Protein AF-A0A9C8WIH6-F1 (afdb_monomer)

Radi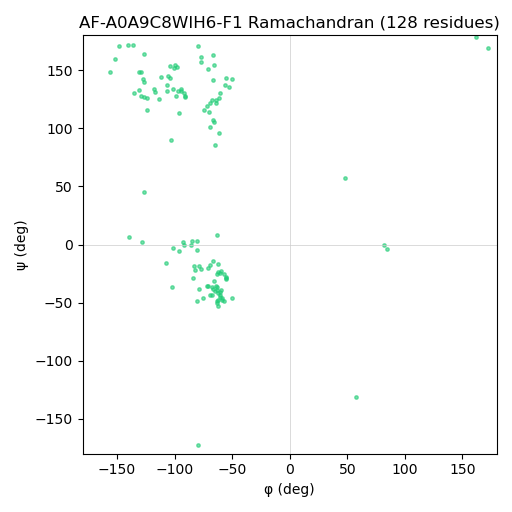us of gyration: 15.8 Å; Cα contacts (8 Å, |Δi|>4): 237; chains: 1; bounding box: 30×29×53 Å

pLDDT: mean 89.84, std 11.92, range [39.72, 98.62]

Solvent-accessible surface area (backbone atoms only — not comparable to full-atom values): 7440 Å² total; per-residue (Å²): 135,84,79,81,74,83,75,73,76,49,76,64,57,51,52,55,48,48,64,56,50,51,56,53,56,52,48,49,69,74,72,54,60,36,82,30,24,30,47,39,30,48,81,100,44,25,60,48,38,42,77,74,38,67,74,28,34,60,36,60,44,14,60,56,52,74,75,42,85,53,73,41,76,41,51,60,69,29,30,32,44,36,35,78,38,84,89,66,68,43,51,69,34,94,90,57,56,86,42,76,43,84,38,94,83,74,49,73,42,42,31,39,61,56,65,73,78,30,31,37,39,39,29,74,85,28,33,44,80,93

Foldseek 3Di:
DDPPPPPDDDPVRVVVVCLLQVQLLVCCVVPDDQQAEDEEEEDPCLQVQVPRVVSHPPSCNNVVQHPDQDWDKDAPPHFKYKYSDPVQAAAEDPQWDWDWDATPSRDIIIMTGDDGRWMWIDYNHYIDTD

Nearest PDB structures (foldseek):
  4i2x-assembly2_F  TM=3.281E-01  e=8.740E+00  Homo sapiens

Structure (mmCIF, N/CA/C/O backbone):
data_AF-A0A9C8WIH6-F1
#
_entry.id   AF-A0A9C8WIH6-F1
#
loop_
_atom_site.group_PDB
_atom_site.id
_atom_site.type_symbol
_atom_site.label_atom_id
_atom_site.label_alt_id
_atom_site.label_comp_id
_atom_site.label_asym_id
_atom_site.label_entity_id
_atom_site.label_seq_id
_atom_site.pdbx_PDB_ins_code
_atom_site.Cartn_x
_atom_site.Cartn_y
_atom_site.Cartn_z
_atom_site.occupancy
_atom_site.B_iso_or_equiv
_atom_site.auth_seq_id
_atom_site.auth_comp_id
_atom_site.auth_asym_id
_atom_site.auth_atom_id
_atom_site.pdbx_PDB_model_num
ATOM 1 N N . MET A 1 1 ? -5.894 19.719 -37.301 1.00 39.72 1 MET A N 1
ATOM 2 C CA . MET A 1 1 ? -6.072 18.312 -36.887 1.00 39.72 1 MET A CA 1
ATOM 3 C C . MET A 1 1 ? -4.718 17.788 -36.442 1.00 39.72 1 MET A C 1
ATOM 5 O O . MET A 1 1 ? -3.895 17.458 -37.287 1.00 39.72 1 MET A O 1
ATOM 9 N N . GLU A 1 2 ? -4.453 17.808 -35.139 1.00 43.53 2 GLU A N 1
ATOM 10 C CA . GLU A 1 2 ? -3.262 17.183 -34.560 1.00 43.53 2 GLU A CA 1
ATOM 11 C C . GLU A 1 2 ? -3.391 15.663 -34.679 1.00 43.53 2 GLU A C 1
ATOM 13 O O . GLU A 1 2 ? -4.362 15.068 -34.212 1.00 43.53 2 GLU A O 1
ATOM 18 N N . ARG A 1 3 ? -2.425 15.028 -35.347 1.00 44.12 3 ARG A N 1
ATOM 19 C CA . ARG A 1 3 ? -2.272 13.573 -35.317 1.00 44.12 3 ARG A CA 1
ATOM 20 C C . ARG A 1 3 ? -1.896 13.191 -33.887 1.00 44.12 3 ARG A C 1
ATOM 22 O O . ARG A 1 3 ? -0.752 13.389 -33.491 1.00 44.12 3 ARG A O 1
ATOM 29 N N . MET A 1 4 ? -2.836 12.620 -33.135 1.00 51.28 4 MET A N 1
ATOM 30 C CA . MET A 1 4 ? -2.505 11.835 -31.947 1.00 51.28 4 MET A CA 1
ATOM 31 C C . MET A 1 4 ? -1.648 10.649 -32.401 1.00 51.28 4 MET A C 1
ATOM 33 O O . MET A 1 4 ? -2.149 9.647 -32.910 1.00 51.28 4 MET A O 1
ATOM 37 N N . LEU A 1 5 ? -0.329 10.802 -32.298 1.00 52.78 5 LEU A N 1
ATOM 38 C CA . LEU A 1 5 ? 0.617 9.708 -32.446 1.00 52.78 5 LEU A CA 1
ATOM 39 C C . LEU A 1 5 ? 0.394 8.762 -31.266 1.00 52.78 5 LEU A C 1
ATOM 41 O O . LEU A 1 5 ? 0.762 9.072 -30.134 1.00 52.78 5 LEU A O 1
ATOM 45 N N . PHE A 1 6 ? -0.212 7.606 -31.531 1.00 57.47 6 PHE A N 1
ATOM 46 C CA . PHE A 1 6 ? -0.168 6.469 -30.620 1.00 57.47 6 PHE A CA 1
ATOM 47 C C . PHE A 1 6 ? 1.287 5.990 -30.542 1.00 57.47 6 PHE A C 1
ATOM 49 O O . PHE A 1 6 ? 1.716 5.122 -31.302 1.00 57.47 6 PHE A O 1
ATOM 56 N N . ASN A 1 7 ? 2.080 6.602 -29.661 1.00 65.62 7 ASN A N 1
ATOM 57 C CA . ASN A 1 7 ? 3.432 6.140 -29.380 1.00 65.62 7 ASN A CA 1
ATOM 58 C C . ASN A 1 7 ? 3.329 4.803 -28.649 1.00 65.62 7 ASN A C 1
ATOM 60 O O . ASN A 1 7 ? 3.054 4.746 -27.452 1.00 65.62 7 ASN A O 1
ATOM 64 N N . THR A 1 8 ? 3.542 3.720 -29.395 1.00 74.94 8 THR A N 1
ATOM 65 C CA . THR A 1 8 ? 3.729 2.396 -28.802 1.00 74.94 8 THR A CA 1
ATOM 66 C C . THR A 1 8 ? 4.971 2.463 -27.910 1.00 74.94 8 THR A C 1
ATOM 68 O O . THR A 1 8 ? 6.023 2.902 -28.390 1.00 74.94 8 THR A O 1
ATOM 71 N N . PRO A 1 9 ? 4.888 2.074 -26.624 1.00 77.88 9 PRO A N 1
ATOM 72 C CA . PRO A 1 9 ? 6.052 2.060 -25.752 1.00 77.88 9 PRO A CA 1
ATOM 73 C C . PRO A 1 9 ? 7.154 1.197 -26.364 1.00 77.88 9 PRO A C 1
ATOM 75 O O . PRO A 1 9 ? 6.895 0.109 -26.879 1.00 77.88 9 PRO A O 1
ATOM 78 N N . SER A 1 10 ? 8.399 1.664 -26.302 1.00 87.88 10 SER A N 1
ATOM 79 C CA . SER A 1 10 ? 9.525 0.834 -26.725 1.00 87.88 10 SER A CA 1
ATOM 80 C C . SER A 1 10 ? 9.677 -0.369 -25.787 1.00 87.88 10 SER A C 1
ATOM 82 O O . SER A 1 10 ? 9.344 -0.293 -24.603 1.00 87.88 10 SER A O 1
ATOM 84 N N . ALA A 1 11 ? 10.262 -1.466 -26.275 1.00 88.81 11 ALA A N 1
ATOM 85 C CA . ALA A 1 11 ? 10.575 -2.626 -25.433 1.00 88.81 11 ALA A CA 1
ATOM 86 C C . ALA A 1 11 ? 11.438 -2.252 -24.208 1.00 88.81 11 ALA A C 1
ATOM 88 O O . ALA A 1 11 ? 11.338 -2.872 -23.153 1.00 88.81 11 ALA A O 1
ATOM 89 N N . ASN A 1 12 ? 12.269 -1.212 -24.325 1.00 90.38 12 ASN A N 1
ATOM 90 C CA . ASN A 1 12 ? 13.038 -0.682 -23.200 1.00 90.38 12 ASN A CA 1
ATOM 91 C C . ASN A 1 12 ? 12.142 -0.000 -22.161 1.00 90.38 12 ASN A C 1
ATOM 93 O O . ASN A 1 12 ? 12.316 -0.257 -20.975 1.00 90.38 12 ASN A O 1
ATOM 97 N N . ALA A 1 13 ? 11.172 0.811 -22.593 1.00 87.12 13 ALA A N 1
ATOM 98 C CA . ALA A 1 13 ? 10.227 1.464 -21.689 1.00 87.12 13 ALA A CA 1
ATOM 99 C C . ALA A 1 13 ? 9.351 0.445 -20.942 1.00 87.12 13 ALA A C 1
ATOM 101 O O . ALA A 1 13 ? 9.123 0.606 -19.746 1.00 87.12 13 ALA A O 1
ATOM 102 N N . ILE A 1 14 ? 8.923 -0.626 -21.622 1.00 87.88 14 ILE A N 1
ATOM 103 C CA . ILE A 1 14 ? 8.169 -1.729 -21.002 1.00 87.88 14 ILE A CA 1
ATOM 104 C C . ILE A 1 14 ? 9.021 -2.410 -19.927 1.00 87.88 14 ILE A C 1
ATOM 106 O O . ILE A 1 14 ? 8.616 -2.463 -18.774 1.00 87.88 14 ILE A O 1
ATOM 110 N N . ARG A 1 15 ? 10.250 -2.831 -20.260 1.00 90.19 15 ARG A N 1
ATOM 111 C CA . ARG A 1 15 ? 11.144 -3.496 -19.294 1.00 90.19 15 ARG A CA 1
ATOM 112 C C 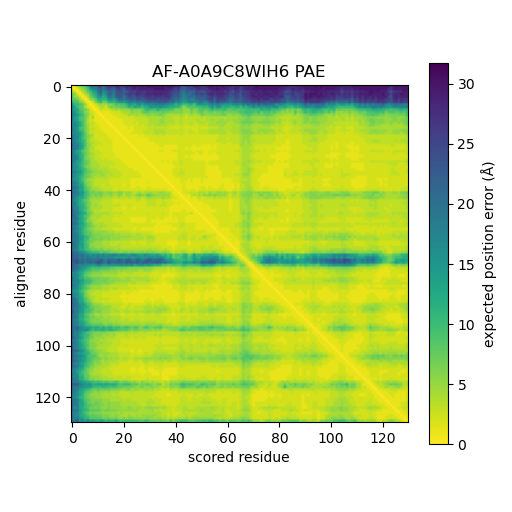. ARG A 1 15 ? 11.478 -2.628 -18.083 1.00 90.19 15 ARG A C 1
ATOM 114 O O . ARG A 1 15 ? 11.556 -3.138 -16.973 1.00 90.19 15 ARG A O 1
ATOM 121 N N . GLN A 1 16 ? 11.681 -1.327 -18.287 1.00 88.69 16 GLN A N 1
ATOM 122 C CA . GLN A 1 16 ? 11.909 -0.386 -17.188 1.00 88.69 16 GLN A CA 1
ATOM 123 C C . GLN A 1 16 ? 10.682 -0.268 -16.281 1.00 88.69 16 GLN A C 1
ATOM 125 O O . GLN A 1 16 ? 10.823 -0.197 -15.063 1.00 88.69 16 GLN A O 1
ATOM 130 N N . TYR A 1 17 ? 9.483 -0.258 -16.864 1.00 91.06 17 TYR A N 1
ATOM 131 C CA . TYR A 1 17 ? 8.244 -0.233 -16.099 1.00 91.06 17 TYR A CA 1
ATOM 132 C C . TYR A 1 17 ? 8.023 -1.537 -15.323 1.00 91.06 17 TYR A C 1
ATOM 134 O O . TYR A 1 17 ? 7.716 -1.483 -14.136 1.00 91.06 17 TYR A O 1
ATOM 142 N N . ASP A 1 18 ? 8.274 -2.693 -15.936 1.00 91.31 18 ASP A N 1
ATOM 143 C CA . ASP A 1 18 ? 8.169 -3.991 -15.262 1.00 91.31 18 ASP A CA 1
ATOM 144 C C . ASP A 1 18 ? 9.160 -4.102 -14.095 1.00 91.31 18 ASP A C 1
ATOM 146 O O . ASP A 1 18 ? 8.789 -4.543 -13.007 1.00 91.31 18 ASP A O 1
ATOM 150 N N . ALA A 1 19 ? 10.397 -3.628 -14.285 1.00 90.94 19 ALA A N 1
ATOM 151 C CA . ALA A 1 19 ? 11.415 -3.575 -13.235 1.00 90.94 19 ALA A CA 1
ATOM 152 C C . ALA A 1 19 ? 11.025 -2.650 -12.069 1.00 90.94 19 ALA A C 1
ATOM 154 O O . ALA A 1 19 ? 11.472 -2.861 -10.947 1.00 90.94 19 ALA A O 1
ATOM 155 N N . TYR A 1 20 ? 10.173 -1.653 -12.316 1.00 91.69 20 TYR A N 1
ATOM 156 C CA . TYR A 1 20 ? 9.599 -0.811 -11.272 1.00 91.69 20 TYR A CA 1
ATOM 157 C C . TYR A 1 20 ? 8.411 -1.502 -10.577 1.00 91.69 20 TYR A C 1
ATOM 159 O O . TYR A 1 20 ? 8.338 -1.550 -9.349 1.00 91.69 20 TYR A O 1
ATOM 167 N N . VAL A 1 21 ? 7.463 -2.052 -11.334 1.00 94.94 21 VAL A N 1
ATOM 168 C CA . VAL A 1 21 ? 6.196 -2.562 -10.788 1.00 94.94 21 VAL A CA 1
ATOM 169 C C . VAL A 1 21 ? 6.361 -3.901 -10.072 1.00 94.94 21 VAL A C 1
ATOM 171 O O . VAL A 1 21 ? 5.837 -4.073 -8.968 1.00 94.94 21 VAL A O 1
ATOM 174 N N . ALA A 1 22 ? 7.074 -4.854 -10.673 1.00 95.00 22 ALA A N 1
ATOM 175 C CA . ALA A 1 22 ? 7.105 -6.227 -10.179 1.00 95.00 22 ALA A CA 1
ATOM 176 C C . ALA A 1 22 ? 7.705 -6.354 -8.763 1.00 95.00 22 ALA A C 1
ATOM 178 O O . ALA A 1 22 ? 7.040 -6.959 -7.915 1.00 95.00 22 ALA A O 1
ATOM 179 N N . PRO A 1 23 ? 8.866 -5.739 -8.439 1.00 95.44 23 PRO A N 1
ATOM 180 C CA . PRO A 1 23 ? 9.437 -5.840 -7.095 1.00 95.44 23 PRO A CA 1
ATOM 181 C C . PRO A 1 23 ? 8.533 -5.229 -6.021 1.00 95.44 23 PRO A C 1
ATOM 183 O O . PRO A 1 23 ? 8.414 -5.781 -4.931 1.00 95.44 23 PRO A O 1
ATOM 186 N N . ARG A 1 24 ? 7.848 -4.121 -6.334 1.00 97.00 24 ARG A N 1
ATOM 187 C CA . ARG A 1 24 ? 6.908 -3.460 -5.413 1.00 97.00 24 ARG A CA 1
ATOM 188 C C . ARG A 1 24 ? 5.730 -4.365 -5.087 1.00 97.00 24 ARG A C 1
ATOM 190 O O . ARG A 1 24 ? 5.438 -4.584 -3.917 1.00 97.00 24 ARG A O 1
ATOM 197 N N . LEU A 1 25 ? 5.086 -4.932 -6.108 1.00 97.19 25 LEU A N 1
ATOM 198 C CA . LEU A 1 25 ? 3.969 -5.859 -5.912 1.00 97.19 25 LEU A CA 1
ATOM 199 C C . LEU A 1 25 ? 4.386 -7.101 -5.119 1.00 97.19 25 LEU A C 1
ATOM 201 O O . LEU A 1 25 ? 3.634 -7.567 -4.266 1.00 97.19 25 LEU A O 1
ATOM 205 N N . GLU A 1 26 ? 5.566 -7.654 -5.401 1.00 96.62 26 GLU A N 1
ATOM 206 C CA . GLU A 1 26 ? 6.082 -8.822 -4.688 1.00 96.62 26 GLU A CA 1
ATOM 207 C C . GLU A 1 26 ? 6.314 -8.522 -3.206 1.00 96.62 26 GLU A C 1
ATOM 209 O O . GLU A 1 26 ? 5.850 -9.269 -2.345 1.00 96.62 26 GLU A O 1
ATOM 214 N N . VAL A 1 27 ? 6.988 -7.412 -2.913 1.00 97.81 27 VAL A N 1
ATOM 215 C CA . VAL A 1 27 ? 7.249 -6.964 -1.546 1.00 97.81 27 VAL A CA 1
ATOM 216 C C . VAL A 1 27 ? 5.946 -6.708 -0.795 1.00 97.81 27 VAL A C 1
ATOM 218 O O . VAL A 1 27 ? 5.786 -7.201 0.319 1.00 97.81 27 VAL A O 1
ATOM 221 N N . ILE A 1 28 ? 4.978 -6.025 -1.417 1.00 98.12 28 ILE A N 1
ATOM 222 C CA . ILE A 1 28 ? 3.689 -5.742 -0.779 1.00 98.12 28 ILE A CA 1
ATOM 223 C C . ILE A 1 28 ? 2.999 -7.037 -0.338 1.00 98.12 28 ILE A C 1
ATOM 225 O O . ILE A 1 28 ? 2.597 -7.166 0.816 1.00 98.12 28 ILE A O 1
ATOM 229 N N . ARG A 1 29 ? 2.918 -8.026 -1.237 1.00 97.94 29 ARG A N 1
ATOM 230 C CA . ARG A 1 29 ? 2.271 -9.318 -0.957 1.00 97.94 29 ARG A CA 1
ATOM 231 C C . ARG A 1 29 ? 2.988 -10.142 0.110 1.00 97.94 29 ARG A C 1
ATOM 233 O O . ARG A 1 29 ? 2.344 -10.943 0.776 1.00 97.94 29 ARG A O 1
ATOM 240 N N . LYS A 1 30 ? 4.312 -10.016 0.219 1.00 97.75 30 LYS A N 1
ATOM 241 C CA . LYS A 1 30 ? 5.121 -10.801 1.163 1.00 97.75 30 LYS A CA 1
ATOM 242 C C . LYS A 1 30 ? 5.161 -10.201 2.564 1.00 97.75 30 LYS A C 1
ATOM 244 O O . LYS A 1 30 ? 5.365 -10.947 3.516 1.00 97.75 30 LYS A O 1
ATOM 249 N N . THR A 1 31 ? 5.033 -8.883 2.679 1.00 98.25 31 THR A N 1
ATOM 250 C CA . THR A 1 31 ? 5.295 -8.171 3.934 1.00 98.25 31 THR A CA 1
ATOM 251 C C . THR A 1 31 ? 4.028 -7.783 4.684 1.00 98.25 31 THR A C 1
ATOM 253 O O . THR A 1 31 ? 4.031 -7.830 5.910 1.00 98.25 31 THR A O 1
ATOM 256 N N . PHE A 1 32 ? 2.962 -7.403 3.981 1.00 98.31 32 PHE A N 1
ATOM 257 C CA . PHE A 1 32 ? 1.778 -6.827 4.615 1.00 98.31 32 PHE A CA 1
ATOM 258 C C . PHE A 1 32 ? 0.619 -7.818 4.690 1.00 98.31 32 PHE A C 1
ATOM 260 O O . PHE A 1 32 ? 0.386 -8.583 3.754 1.00 98.31 32 PHE A O 1
ATOM 267 N N . ASP A 1 33 ? -0.132 -7.765 5.793 1.00 98.00 33 ASP A N 1
ATOM 268 C CA . ASP A 1 33 ? -1.362 -8.538 5.950 1.00 98.00 33 ASP A CA 1
ATOM 269 C C . ASP A 1 33 ? -2.484 -7.908 5.101 1.00 98.00 33 ASP A C 1
ATOM 271 O O . ASP A 1 33 ? -2.898 -6.771 5.370 1.00 98.00 33 ASP A O 1
ATOM 275 N N . PRO A 1 34 ? -3.006 -8.616 4.083 1.00 98.12 34 PRO A N 1
ATOM 276 C CA . PRO A 1 34 ? -4.066 -8.092 3.232 1.00 98.12 34 PRO A CA 1
ATOM 277 C C . PRO A 1 34 ? -5.367 -7.789 3.993 1.00 98.12 34 PRO A C 1
ATOM 279 O O . PRO A 1 34 ? -6.139 -6.943 3.549 1.00 98.12 34 PRO A O 1
ATOM 282 N N . ALA A 1 35 ? -5.622 -8.422 5.145 1.00 97.75 35 ALA A N 1
ATOM 283 C CA . ALA A 1 35 ? -6.843 -8.199 5.920 1.00 97.75 35 ALA A CA 1
ATOM 284 C C . ALA A 1 35 ? -6.884 -6.825 6.611 1.00 97.75 35 ALA A C 1
ATOM 286 O O . ALA A 1 35 ? -7.961 -6.345 6.964 1.00 97.75 35 ALA A O 1
ATOM 287 N N . THR A 1 36 ? -5.728 -6.188 6.798 1.00 98.25 36 THR A N 1
ATOM 288 C CA . THR A 1 36 ? -5.584 -4.960 7.596 1.00 98.25 36 THR A CA 1
ATOM 289 C C . THR A 1 36 ? -4.856 -3.838 6.860 1.00 98.25 36 THR A C 1
ATOM 291 O O . THR A 1 36 ? -4.666 -2.752 7.416 1.00 98.25 36 THR A O 1
ATOM 294 N N . THR A 1 37 ? -4.485 -4.078 5.602 1.00 98.62 37 THR A N 1
ATOM 295 C CA . THR A 1 37 ? -3.681 -3.159 4.799 1.00 98.62 37 THR A CA 1
ATOM 296 C C . THR A 1 37 ? -4.450 -2.672 3.582 1.00 98.62 37 THR A C 1
ATOM 298 O O . THR A 1 37 ? -4.981 -3.478 2.819 1.00 98.62 37 THR A O 1
ATOM 301 N N . ALA A 1 38 ? -4.441 -1.358 3.369 1.00 97.94 38 ALA A N 1
ATOM 302 C CA . ALA A 1 38 ? -4.852 -0.731 2.119 1.00 97.94 38 ALA A CA 1
ATOM 303 C C . ALA A 1 38 ? -3.630 -0.265 1.317 1.00 97.94 38 ALA A C 1
ATOM 305 O O . ALA A 1 38 ? -2.570 0.022 1.882 1.00 97.94 38 ALA A O 1
ATOM 306 N N . VAL A 1 39 ? -3.775 -0.176 -0.006 1.00 97.69 39 VAL A N 1
ATOM 307 C CA . VAL A 1 39 ? -2.693 0.240 -0.910 1.00 97.69 39 VAL A CA 1
ATOM 308 C C . VAL A 1 39 ? -3.158 1.396 -1.783 1.00 97.69 39 VAL A C 1
ATOM 310 O O . VAL A 1 39 ? -4.181 1.308 -2.462 1.00 97.69 39 VAL A O 1
ATOM 313 N N . LEU A 1 40 ? -2.382 2.476 -1.777 1.00 96.06 40 LEU A N 1
ATOM 314 C CA . LEU A 1 40 ? -2.649 3.688 -2.535 1.00 96.06 40 LEU A CA 1
ATOM 315 C C . LEU A 1 40 ? -1.592 3.884 -3.626 1.00 96.06 40 LEU A C 1
ATOM 317 O O . LEU A 1 40 ? -0.392 3.919 -3.355 1.00 96.06 40 LEU A O 1
ATOM 321 N N . ALA A 1 41 ? -2.056 4.031 -4.859 1.00 94.56 41 ALA A N 1
ATOM 322 C CA . ALA A 1 41 ? -1.272 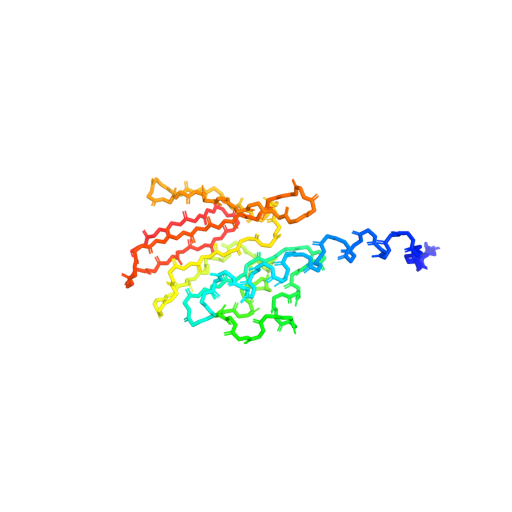4.344 -6.046 1.00 94.56 41 ALA A CA 1
ATOM 323 C C . ALA A 1 41 ? -1.878 5.565 -6.753 1.00 94.56 41 ALA A C 1
ATOM 325 O O . ALA A 1 41 ? -3.030 5.921 -6.501 1.00 94.56 41 ALA A O 1
ATOM 326 N N . ASN A 1 42 ? -1.130 6.196 -7.659 1.00 88.88 42 ASN A N 1
ATOM 327 C CA . ASN A 1 42 ? -1.631 7.347 -8.419 1.00 88.88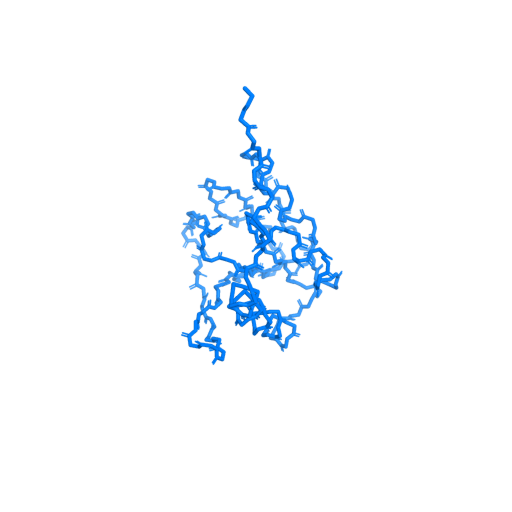 42 ASN A CA 1
ATOM 328 C C . ASN A 1 42 ? -1.176 7.335 -9.890 1.00 88.88 42 ASN A C 1
ATOM 330 O O . ASN A 1 42 ? -0.350 6.522 -10.318 1.00 88.88 42 ASN A O 1
ATOM 334 N N . GLY A 1 43 ? -1.718 8.252 -10.694 1.00 86.06 43 GLY A N 1
ATOM 335 C CA . GLY A 1 43 ? -1.334 8.490 -12.077 1.00 86.06 43 GLY A CA 1
ATOM 336 C C . GLY A 1 43 ? -1.487 7.225 -12.908 1.00 86.06 43 GLY A C 1
ATOM 337 O O . GLY A 1 43 ? -2.487 6.531 -12.822 1.00 86.06 43 GLY A O 1
ATOM 338 N N . ARG A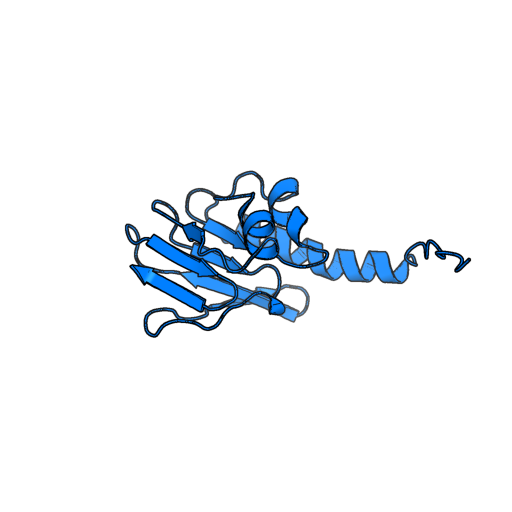 1 44 ? -0.466 6.849 -13.683 1.00 88.50 44 ARG A N 1
ATOM 339 C CA . ARG A 1 44 ? -0.514 5.628 -14.513 1.00 88.50 44 ARG A CA 1
ATOM 340 C C . ARG A 1 44 ? -0.673 4.318 -13.721 1.00 88.50 44 ARG A C 1
ATOM 342 O O . ARG A 1 44 ? -1.004 3.301 -14.323 1.00 88.50 44 ARG A O 1
ATOM 349 N N . ASN A 1 45 ? -0.422 4.333 -12.410 1.00 93.06 45 ASN A N 1
ATOM 350 C CA . ASN A 1 45 ? -0.418 3.150 -11.551 1.00 93.06 45 ASN A CA 1
ATOM 351 C C . ASN A 1 45 ? -1.703 2.993 -10.725 1.00 93.06 45 ASN A C 1
ATOM 353 O O . ASN A 1 45 ? -1.847 1.977 -10.052 1.00 93.06 45 ASN A O 1
ATOM 357 N N . PHE A 1 46 ? -2.653 3.936 -10.798 1.00 91.69 46 PHE A N 1
ATOM 358 C CA . PHE A 1 46 ? -3.845 3.957 -9.933 1.00 91.69 46 PHE A CA 1
ATOM 359 C C . PHE A 1 46 ? -4.679 2.666 -9.983 1.00 91.69 46 PHE A C 1
ATOM 361 O O . PHE A 1 46 ? -5.338 2.303 -9.018 1.00 91.69 46 PHE A O 1
ATOM 368 N N . ARG A 1 47 ? -4.642 1.952 -11.113 1.00 92.69 47 ARG A N 1
ATOM 369 C CA . ARG A 1 47 ? -5.365 0.688 -11.305 1.00 92.69 47 ARG A CA 1
ATOM 370 C C . ARG A 1 47 ? -4.624 -0.529 -10.758 1.00 92.69 47 ARG A C 1
ATOM 372 O O . ARG A 1 47 ? -5.229 -1.582 -10.606 1.00 92.69 47 ARG A O 1
ATOM 379 N N . LEU A 1 48 ? -3.316 -0.435 -10.517 1.00 94.19 48 LEU A N 1
ATOM 380 C CA . LEU A 1 48 ? -2.514 -1.604 -10.158 1.00 94.19 48 LEU A CA 1
ATOM 381 C C . LEU A 1 48 ? -2.990 -2.281 -8.866 1.00 94.19 48 LEU A C 1
ATOM 383 O O . LEU A 1 48 ? -3.065 -3.510 -8.886 1.00 94.19 48 LEU A O 1
ATOM 387 N N . PRO A 1 49 ? -3.335 -1.557 -7.779 1.00 95.00 49 PRO A N 1
ATOM 388 C CA . PRO A 1 49 ? -3.834 -2.203 -6.569 1.00 95.00 49 PRO A CA 1
ATOM 389 C C . PRO A 1 49 ? -5.100 -3.028 -6.819 1.00 95.00 49 PRO A C 1
ATOM 391 O O . PRO A 1 49 ? -5.139 -4.193 -6.440 1.00 95.00 49 PRO A O 1
ATOM 394 N N . ASP A 1 50 ? -6.068 -2.472 -7.546 1.00 92.69 50 ASP A N 1
ATOM 395 C CA . ASP A 1 50 ? -7.325 -3.147 -7.888 1.00 92.69 50 ASP A CA 1
ATOM 396 C C . ASP A 1 50 ? -7.086 -4.460 -8.666 1.00 92.69 50 ASP A C 1
ATOM 398 O O . ASP A 1 50 ? -7.572 -5.525 -8.289 1.00 92.69 50 ASP A O 1
ATOM 402 N N . TYR A 1 51 ? -6.236 -4.433 -9.702 1.00 94.12 51 TYR A N 1
ATOM 403 C CA . TYR A 1 51 ? -5.981 -5.624 -10.530 1.00 94.12 51 TYR A CA 1
ATOM 404 C C . TYR A 1 51 ? -5.026 -6.646 -9.905 1.00 94.12 51 TYR A C 1
ATOM 406 O O . TYR A 1 51 ? -5.189 -7.850 -10.107 1.00 94.12 51 TYR A O 1
ATOM 414 N N . TYR A 1 52 ? -3.982 -6.195 -9.211 1.00 96.56 52 TYR A N 1
ATOM 415 C CA . TYR A 1 52 ? -2.877 -7.061 -8.788 1.00 96.56 52 TYR A CA 1
ATOM 416 C C . TYR A 1 52 ? -2.873 -7.361 -7.291 1.00 96.56 52 TYR A C 1
ATOM 418 O O . TYR A 1 52 ? -2.191 -8.301 -6.869 1.00 96.56 52 TYR A O 1
ATOM 426 N N . LEU A 1 53 ? -3.611 -6.604 -6.484 1.00 97.06 53 LEU A N 1
ATOM 427 C CA . LEU A 1 53 ? -3.690 -6.763 -5.035 1.00 97.06 53 LEU A CA 1
ATOM 428 C C . LEU A 1 53 ? -5.150 -6.904 -4.549 1.00 97.06 53 LEU A C 1
ATOM 430 O O . LEU A 1 53 ? -5.493 -6.325 -3.523 1.00 97.06 53 LEU A O 1
ATOM 434 N N . PRO A 1 54 ? -6.007 -7.720 -5.198 1.00 95.62 54 PRO A N 1
ATOM 435 C CA . PRO A 1 54 ? -7.446 -7.762 -4.901 1.00 95.62 54 PRO A CA 1
ATOM 436 C C . PRO A 1 54 ? -7.789 -8.308 -3.506 1.00 95.62 54 PRO A C 1
ATOM 438 O O . PRO A 1 54 ? -8.921 -8.181 -3.056 1.00 95.62 54 PRO A O 1
ATOM 441 N N . ALA A 1 55 ? -6.835 -8.954 -2.828 1.00 96.94 55 ALA A N 1
ATOM 442 C CA . ALA A 1 55 ? -7.015 -9.441 -1.462 1.00 96.94 55 ALA A CA 1
ATOM 443 C C . ALA A 1 55 ? -6.873 -8.332 -0.403 1.00 96.94 55 ALA A C 1
ATOM 445 O O . ALA A 1 55 ? -7.301 -8.531 0.730 1.00 96.94 55 ALA A O 1
ATOM 446 N N . PHE A 1 56 ? -6.250 -7.202 -0.754 1.00 98.12 56 PHE A N 1
ATOM 447 C CA . PHE A 1 56 ? -6.010 -6.085 0.158 1.00 98.12 56 PHE A CA 1
ATOM 448 C C . PHE A 1 56 ? -7.280 -5.257 0.374 1.00 98.12 56 PHE A C 1
ATOM 450 O O . PHE A 1 56 ? -8.194 -5.251 -0.451 1.00 98.12 56 PHE A O 1
ATOM 457 N N . GLN A 1 57 ? -7.329 -4.534 1.491 1.00 97.50 57 GLN A N 1
ATOM 458 C CA . GLN A 1 57 ? -8.460 -3.678 1.825 1.00 97.50 57 GLN A CA 1
ATOM 459 C C . GLN A 1 57 ? -8.528 -2.442 0.923 1.00 97.50 57 GLN A C 1
ATOM 461 O O . GLN A 1 57 ? -7.508 -1.917 0.475 1.00 97.50 57 GLN A O 1
ATOM 466 N N . ALA A 1 58 ? -9.753 -1.954 0.712 1.00 91.69 58 ALA A N 1
ATOM 467 C CA . ALA A 1 58 ? -10.052 -0.778 -0.106 1.00 91.69 58 ALA A CA 1
ATOM 468 C C . ALA A 1 58 ? -9.345 -0.792 -1.486 1.00 91.69 58 ALA A C 1
ATOM 470 O O . ALA A 1 58 ? -8.595 0.135 -1.797 1.00 91.69 58 ALA A O 1
ATOM 471 N N . PRO A 1 59 ? -9.558 -1.825 -2.327 1.00 88.94 59 PRO A N 1
ATOM 472 C CA . PRO A 1 59 ? -8.882 -1.950 -3.626 1.00 88.94 59 PRO A CA 1
ATOM 473 C C . PRO A 1 59 ? -9.179 -0.778 -4.582 1.00 88.94 59 PRO A C 1
ATOM 475 O O . PRO A 1 59 ? -8.357 -0.441 -5.433 1.00 88.94 59 PRO A O 1
ATOM 478 N N . ASP A 1 60 ? -10.313 -0.101 -4.394 1.00 88.56 60 ASP A N 1
ATOM 479 C CA . ASP A 1 60 ? -10.746 1.088 -5.132 1.00 88.56 60 ASP A CA 1
ATOM 480 C C . ASP A 1 60 ? -10.199 2.412 -4.559 1.00 88.56 60 ASP A C 1
ATOM 482 O O . ASP A 1 60 ? -10.466 3.482 -5.112 1.00 88.56 60 ASP A O 1
ATOM 486 N N . LEU A 1 61 ? -9.417 2.378 -3.469 1.00 92.12 61 LEU A N 1
ATOM 487 C CA . LEU A 1 61 ? -8.868 3.563 -2.797 1.00 92.12 61 LEU A CA 1
ATOM 488 C C . LEU A 1 61 ? -8.169 4.510 -3.772 1.00 92.12 61 LEU A C 1
ATOM 490 O O . LEU A 1 61 ? -8.421 5.711 -3.750 1.00 92.12 61 LEU A O 1
ATOM 494 N N . SER A 1 62 ? -7.343 3.961 -4.656 1.00 92.31 62 SER A N 1
ATOM 495 C CA . SER A 1 62 ? -6.579 4.744 -5.631 1.00 92.31 62 SER A CA 1
ATOM 496 C C . SER A 1 62 ? -7.477 5.477 -6.630 1.00 92.31 62 SER A C 1
ATOM 498 O O . SER A 1 62 ? -7.193 6.614 -6.992 1.00 92.31 62 SER A O 1
ATOM 500 N N . ALA A 1 63 ? -8.599 4.870 -7.030 1.00 87.75 63 ALA A N 1
ATOM 501 C CA . ALA A 1 63 ? -9.571 5.517 -7.907 1.00 87.75 63 ALA A CA 1
ATOM 502 C C . ALA A 1 63 ? -10.339 6.636 -7.187 1.00 87.75 63 ALA A C 1
ATOM 504 O O . ALA A 1 63 ? -10.640 7.654 -7.795 1.00 87.75 63 ALA A O 1
ATOM 505 N N . ARG A 1 64 ? -10.636 6.479 -5.892 1.00 85.69 64 ARG A N 1
ATOM 506 C CA . ARG A 1 64 ? -11.310 7.521 -5.096 1.00 85.69 64 ARG A CA 1
ATOM 507 C C . ARG A 1 64 ? -10.388 8.704 -4.797 1.00 85.69 64 ARG A C 1
ATOM 509 O O . ARG A 1 64 ? -10.849 9.839 -4.804 1.00 85.69 64 ARG A O 1
ATOM 516 N N . PHE A 1 65 ? -9.100 8.434 -4.587 1.00 83.69 65 PHE A N 1
ATOM 517 C CA . PHE A 1 65 ? -8.083 9.445 -4.291 1.00 83.69 65 PHE A CA 1
ATOM 518 C C . PHE A 1 65 ? -7.796 10.379 -5.481 1.00 83.69 65 PHE A C 1
ATOM 520 O O . PHE A 1 65 ? -7.583 11.571 -5.283 1.00 83.69 65 PHE A O 1
ATOM 527 N N . ASP A 1 66 ? -7.817 9.858 -6.714 1.00 69.12 66 ASP A N 1
ATOM 528 C CA . ASP A 1 66 ? -7.535 10.625 -7.945 1.00 69.12 66 ASP A CA 1
ATOM 529 C C . ASP A 1 66 ? -8.716 11.522 -8.387 1.00 69.12 66 ASP A C 1
ATOM 531 O O . ASP A 1 66 ? -8.537 12.501 -9.108 1.00 69.12 66 ASP A O 1
ATOM 535 N N . VAL A 1 67 ? -9.946 11.229 -7.940 1.00 60.44 67 VAL A N 1
ATOM 536 C CA . VAL A 1 67 ? -11.175 11.884 -8.441 1.00 60.44 67 VAL A CA 1
ATOM 537 C C . VAL A 1 67 ? -11.584 13.133 -7.628 1.00 60.44 67 VAL A C 1
ATOM 539 O O . VAL A 1 67 ? -12.539 13.816 -7.998 1.00 60.44 67 VAL A O 1
ATOM 542 N N . GLY A 1 68 ? -10.851 13.526 -6.577 1.00 59.06 68 GLY A N 1
ATOM 543 C CA . GLY A 1 68 ? -11.045 14.839 -5.943 1.00 59.06 68 GLY A CA 1
ATOM 544 C C . GLY A 1 68 ? -10.475 14.995 -4.532 1.00 59.06 68 GLY A C 1
ATOM 545 O O . GLY A 1 68 ? -9.969 14.056 -3.934 1.00 59.06 68 GLY A O 1
ATOM 546 N N . GLU A 1 69 ? -10.625 16.201 -3.970 1.00 58.00 69 GLU A N 1
ATOM 547 C CA . GLU A 1 69 ? -10.250 16.596 -2.593 1.00 58.00 69 GLU A CA 1
ATOM 548 C C . GLU A 1 69 ? -11.014 15.848 -1.481 1.00 58.00 69 GLU A C 1
ATOM 550 O O . GLU A 1 69 ? -10.954 16.220 -0.309 1.00 58.00 69 GLU A O 1
ATOM 555 N N . ALA A 1 70 ? -11.787 14.823 -1.841 1.00 72.25 70 ALA A N 1
ATOM 556 C CA . ALA A 1 70 ? -12.626 14.096 -0.914 1.00 72.25 70 ALA A CA 1
ATOM 557 C C . ALA A 1 70 ? -11.758 13.314 0.076 1.00 72.25 70 ALA A C 1
ATOM 559 O O . ALA A 1 70 ? -10.918 12.491 -0.295 1.00 72.25 70 ALA A O 1
ATOM 560 N N . VAL A 1 71 ? -12.003 13.565 1.358 1.00 87.62 71 VAL A N 1
ATOM 561 C CA . VAL A 1 71 ? -11.425 12.781 2.442 1.00 87.62 71 VAL A CA 1
ATOM 562 C C . VAL A 1 71 ? -11.958 11.359 2.343 1.00 87.62 71 VAL A C 1
ATOM 564 O O . VAL A 1 71 ? -13.167 11.131 2.365 1.00 87.62 71 VAL A O 1
ATOM 567 N N . THR A 1 72 ? -11.046 10.402 2.215 1.00 91.12 72 THR A N 1
ATOM 568 C CA . THR A 1 72 ? -11.364 8.980 2.259 1.00 91.12 72 THR A CA 1
ATOM 569 C C . THR A 1 72 ? -11.062 8.444 3.647 1.00 91.12 72 THR A C 1
ATOM 571 O O . THR A 1 72 ? -9.958 8.614 4.160 1.00 91.12 72 THR A O 1
ATOM 574 N N . GLU A 1 73 ? -12.036 7.772 4.247 1.00 93.56 73 GLU A N 1
ATOM 575 C CA . GLU A 1 73 ? -11.871 7.108 5.536 1.00 93.56 73 GLU A CA 1
ATOM 576 C C . GLU A 1 73 ? -11.423 5.653 5.338 1.00 93.56 73 GLU A C 1
ATOM 578 O O . GLU A 1 73 ? -12.050 4.877 4.611 1.00 93.56 73 GLU A O 1
ATOM 583 N N . LEU A 1 74 ? -10.337 5.273 6.007 1.00 95.25 74 LEU A N 1
ATOM 584 C CA . LEU A 1 74 ? -9.896 3.894 6.185 1.00 95.25 74 LEU A CA 1
ATOM 585 C C . LEU A 1 74 ? -10.253 3.470 7.607 1.00 95.25 74 LEU A C 1
ATOM 587 O O . LEU A 1 74 ? -9.496 3.685 8.557 1.00 95.25 74 LEU A O 1
ATOM 591 N N . SER A 1 75 ? -11.457 2.928 7.749 1.00 94.75 75 SER A N 1
ATOM 592 C CA . SER A 1 75 ? -11.980 2.452 9.026 1.00 94.75 75 SER A CA 1
ATOM 593 C C . SER A 1 75 ? -11.369 1.097 9.422 1.00 94.75 75 SER A C 1
ATOM 595 O O . SER A 1 75 ? -10.875 0.358 8.562 1.00 94.75 75 SER A O 1
ATOM 597 N N . PRO A 1 76 ? -11.447 0.713 10.709 1.00 95.00 76 PRO A N 1
ATOM 598 C CA . PRO A 1 76 ? -11.075 -0.625 11.155 1.00 95.00 76 PRO A CA 1
ATOM 599 C C . PRO A 1 76 ? -11.746 -1.731 10.312 1.00 95.00 76 PRO A C 1
ATOM 601 O O . PRO A 1 76 ? -12.909 -1.583 9.932 1.00 95.00 76 PRO A O 1
ATOM 604 N N . PRO A 1 77 ? -11.044 -2.844 10.027 1.00 96.00 77 PRO A N 1
ATOM 605 C CA . PRO A 1 77 ? -9.794 -3.280 10.660 1.00 96.00 77 PRO A CA 1
ATOM 606 C C . PRO A 1 77 ? -8.511 -2.676 10.060 1.00 96.00 77 PRO A C 1
ATOM 608 O O . PRO A 1 77 ? -7.417 -3.036 10.505 1.00 96.00 77 PRO A O 1
ATOM 611 N N . ILE A 1 78 ? -8.624 -1.775 9.076 1.00 97.69 78 ILE A N 1
ATOM 612 C CA . ILE A 1 78 ? -7.473 -1.188 8.385 1.00 97.69 78 ILE A CA 1
ATOM 613 C C . ILE A 1 78 ? -6.641 -0.366 9.370 1.00 97.69 78 ILE A C 1
ATOM 615 O O . ILE A 1 78 ? -7.156 0.536 10.029 1.00 97.69 78 ILE A O 1
ATOM 619 N N . HIS A 1 79 ? -5.354 -0.686 9.464 1.00 97.25 79 HIS A N 1
ATOM 620 C CA . HIS A 1 79 ? -4.397 0.066 10.280 1.00 97.25 79 HIS A CA 1
ATOM 621 C C . HIS A 1 79 ? -3.026 0.249 9.620 1.00 97.25 79 HIS A C 1
ATOM 623 O O . HIS A 1 79 ? -2.108 0.794 10.236 1.00 97.25 79 HIS A O 1
ATOM 629 N N . THR A 1 80 ? -2.914 -0.168 8.356 1.00 98.44 80 THR A N 1
ATOM 630 C CA . THR A 1 80 ? -1.727 0.014 7.525 1.00 98.44 80 THR A CA 1
ATOM 631 C C . THR A 1 80 ? -2.133 0.590 6.171 1.00 98.44 80 THR A C 1
ATOM 633 O O . THR A 1 80 ? -3.068 0.107 5.527 1.00 98.44 80 THR A O 1
ATOM 636 N N . LEU A 1 81 ? -1.421 1.623 5.721 1.00 98.19 81 LEU A N 1
ATOM 637 C CA . LEU A 1 81 ? -1.576 2.222 4.395 1.00 98.19 81 LEU A CA 1
ATOM 638 C C . LEU A 1 81 ? -0.230 2.199 3.687 1.00 98.19 81 LEU A C 1
ATOM 640 O O . LEU A 1 81 ? 0.710 2.869 4.109 1.00 98.19 81 LEU A O 1
ATOM 644 N N . VAL A 1 82 ? -0.147 1.451 2.594 1.00 98.31 82 VAL A N 1
ATOM 645 C CA . VAL A 1 82 ? 1.056 1.362 1.768 1.00 98.31 82 VAL A CA 1
ATOM 646 C C . VAL A 1 82 ? 0.939 2.307 0.580 1.00 98.31 82 VAL A C 1
ATOM 648 O O . VAL A 1 82 ? -0.062 2.292 -0.135 1.00 98.31 82 VAL A O 1
ATOM 651 N N . PHE A 1 83 ? 1.985 3.087 0.326 1.00 97.31 83 PHE A N 1
ATOM 652 C CA . PHE A 1 83 ? 2.090 3.938 -0.853 1.00 97.31 83 PHE A CA 1
ATOM 653 C C . PHE A 1 83 ? 2.883 3.218 -1.937 1.00 97.31 83 PHE A C 1
ATOM 655 O O . PHE A 1 83 ? 4.082 2.975 -1.794 1.00 97.31 83 PHE A O 1
ATOM 662 N N . PHE A 1 84 ? 2.214 2.886 -3.038 1.00 96.06 84 PHE A N 1
ATOM 663 C CA . PHE A 1 84 ? 2.852 2.267 -4.197 1.00 96.06 84 PHE A CA 1
ATOM 664 C C . PHE A 1 84 ? 3.827 3.235 -4.883 1.00 96.06 84 PHE A C 1
ATOM 666 O O . PHE A 1 84 ? 4.915 2.840 -5.310 1.00 96.06 84 PHE A O 1
ATOM 673 N N . ASP A 1 85 ? 3.448 4.515 -4.938 1.00 92.06 85 ASP A N 1
ATOM 674 C CA . ASP A 1 85 ? 4.224 5.597 -5.532 1.00 92.06 85 ASP A CA 1
ATOM 675 C C . ASP A 1 85 ? 4.586 6.653 -4.473 1.00 92.06 85 ASP A C 1
ATOM 677 O O . ASP A 1 85 ? 3.732 7.130 -3.733 1.00 92.06 85 ASP A O 1
ATOM 681 N N . ASN A 1 86 ? 5.842 7.108 -4.426 1.00 89.31 86 ASN A N 1
ATOM 682 C CA . ASN A 1 86 ? 6.249 8.124 -3.440 1.00 89.31 86 ASN A CA 1
ATOM 683 C C . ASN A 1 86 ? 5.633 9.513 -3.696 1.00 89.31 86 ASN A C 1
ATOM 685 O O . ASN A 1 86 ? 5.618 10.351 -2.802 1.00 89.31 86 ASN A O 1
ATOM 689 N N . ASN A 1 87 ? 5.128 9.775 -4.904 1.00 88.69 87 ASN A N 1
ATOM 690 C CA . ASN A 1 87 ? 4.490 11.047 -5.252 1.00 88.69 87 ASN A CA 1
ATOM 691 C C . ASN A 1 87 ? 3.027 11.147 -4.782 1.00 88.69 87 ASN A C 1
ATOM 693 O O .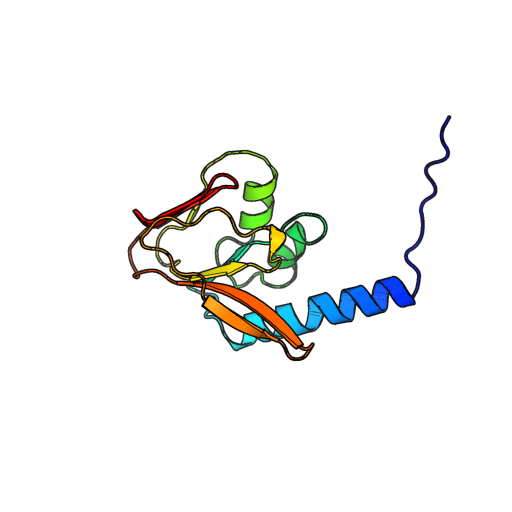 ASN A 1 87 ? 2.421 12.198 -4.967 1.00 88.69 87 ASN A O 1
ATOM 697 N N . VAL A 1 88 ? 2.461 10.078 -4.207 1.00 90.25 88 VAL A N 1
ATOM 698 C CA . VAL A 1 88 ? 1.092 10.067 -3.666 1.00 90.25 88 VAL A CA 1
ATOM 699 C C . VAL A 1 88 ? 1.046 10.328 -2.158 1.00 90.25 88 VAL A C 1
ATOM 701 O O . VAL A 1 88 ? -0.032 10.441 -1.589 1.00 90.25 88 VAL A O 1
ATOM 704 N N . ILE A 1 89 ? 2.203 10.426 -1.497 1.00 93.88 89 ILE A N 1
ATOM 705 C CA . ILE A 1 89 ? 2.286 10.617 -0.046 1.00 93.88 89 ILE A CA 1
ATOM 706 C C . ILE A 1 89 ? 1.809 12.040 0.293 1.00 93.88 89 ILE A C 1
ATOM 708 O O . ILE A 1 89 ? 2.479 13.002 -0.094 1.00 93.88 89 ILE A O 1
ATOM 712 N N . PRO A 1 90 ? 0.678 12.203 1.003 1.00 92.56 90 PRO A N 1
ATOM 713 C CA . PRO A 1 90 ? 0.174 13.520 1.362 1.00 92.56 90 PRO A CA 1
ATOM 714 C C . PRO A 1 90 ? 0.927 14.083 2.580 1.00 92.56 90 PRO A C 1
ATOM 716 O O . PRO A 1 90 ? 1.675 13.358 3.246 1.00 92.56 90 PRO A O 1
ATOM 719 N N . PRO A 1 91 ? 0.717 15.364 2.929 1.00 94.25 91 PRO A N 1
ATOM 720 C CA . PRO A 1 91 ? 1.150 15.899 4.216 1.00 94.25 91 PRO A CA 1
ATOM 721 C C . PRO A 1 91 ? 0.641 15.038 5.383 1.00 94.25 91 PRO A C 1
ATOM 723 O O . PRO A 1 91 ? -0.521 14.638 5.411 1.00 94.25 91 PRO A O 1
ATOM 726 N N . LEU A 1 92 ? 1.501 14.745 6.356 1.00 95.94 92 LEU A N 1
ATOM 727 C CA . LEU A 1 92 ? 1.160 13.868 7.479 1.00 95.94 92 LEU A CA 1
ATOM 728 C C . LEU A 1 92 ? 0.849 14.687 8.733 1.00 95.94 92 LEU A C 1
ATOM 730 O O . LEU A 1 92 ? 1.602 15.594 9.086 1.00 95.94 92 LEU A O 1
ATOM 734 N N . GLY A 1 93 ? -0.241 14.347 9.423 1.00 92.94 93 GLY A N 1
ATOM 735 C CA . GLY A 1 93 ? -0.537 14.872 10.755 1.00 92.94 93 GLY A CA 1
ATOM 736 C C . GLY A 1 93 ? 0.466 14.393 11.815 1.00 92.94 93 GLY A C 1
ATOM 737 O O . GLY A 1 93 ? 1.158 13.395 11.629 1.00 92.94 93 GLY A O 1
ATOM 738 N N . GLU A 1 94 ? 0.508 15.075 12.963 1.00 86.12 94 GLU A N 1
ATOM 739 C CA . GLU A 1 94 ? 1.543 14.908 14.007 1.00 86.12 94 GLU A CA 1
ATOM 740 C C . GLU A 1 94 ? 1.714 13.472 14.538 1.00 86.12 94 GLU A C 1
ATOM 742 O O . GLU A 1 94 ? 2.806 13.081 14.952 1.00 86.12 94 GLU A O 1
ATOM 747 N N . ASN A 1 95 ? 0.646 12.670 14.511 1.00 87.19 95 ASN A N 1
ATOM 748 C CA . ASN A 1 95 ? 0.632 11.305 15.044 1.00 87.19 95 ASN A CA 1
ATOM 749 C C . ASN A 1 95 ? 0.963 10.226 14.003 1.00 87.19 95 ASN A C 1
ATOM 751 O O . ASN A 1 95 ? 0.930 9.039 14.324 1.00 87.19 95 ASN A O 1
ATOM 755 N N . LEU A 1 96 ? 1.270 10.614 12.765 1.00 95.06 96 LEU A N 1
ATOM 756 C CA . LEU A 1 96 ? 1.633 9.694 11.694 1.00 95.06 96 LEU A CA 1
ATOM 757 C C . LEU A 1 96 ? 3.127 9.770 11.415 1.00 95.06 96 LEU A C 1
ATOM 759 O O . LEU A 1 96 ? 3.723 10.842 11.340 1.00 95.06 96 LEU A O 1
ATOM 763 N N . ARG A 1 97 ? 3.740 8.602 11.235 1.00 95.75 97 ARG A N 1
ATOM 764 C CA . ARG A 1 97 ? 5.151 8.486 10.876 1.00 95.75 97 ARG A CA 1
ATOM 765 C C . ARG A 1 97 ? 5.268 7.681 9.601 1.00 95.75 97 ARG A C 1
ATOM 767 O O . ARG A 1 97 ? 4.767 6.563 9.528 1.00 95.75 97 ARG A O 1
ATOM 774 N N . LEU A 1 98 ? 5.949 8.261 8.619 1.00 97.19 98 LEU A N 1
ATOM 775 C CA . LEU A 1 98 ? 6.282 7.553 7.396 1.00 97.19 98 LEU A CA 1
ATOM 776 C C . LEU A 1 98 ? 7.367 6.522 7.694 1.00 97.19 98 LEU A C 1
ATOM 778 O O . LEU A 1 98 ? 8.466 6.871 8.127 1.00 97.19 98 LEU A O 1
ATOM 782 N N . GLN A 1 99 ? 7.044 5.262 7.453 1.00 97.81 99 GLN A N 1
ATOM 783 C CA . GLN A 1 99 ? 7.984 4.157 7.494 1.00 97.81 99 GLN A CA 1
ATOM 784 C C . GLN A 1 99 ? 8.422 3.814 6.072 1.00 97.81 99 GLN A C 1
ATOM 786 O O . GLN A 1 99 ? 7.705 4.077 5.103 1.00 97.81 99 GLN A O 1
ATOM 791 N N . THR A 1 100 ? 9.611 3.233 5.937 1.00 97.56 100 THR A N 1
ATOM 792 C CA . THR A 1 100 ? 10.150 2.817 4.642 1.00 97.56 100 THR A CA 1
ATOM 793 C C . THR A 1 100 ? 10.626 1.377 4.690 1.00 97.56 100 THR A C 1
ATOM 795 O O . THR A 1 100 ? 11.083 0.879 5.718 1.00 97.56 100 THR A O 1
ATOM 798 N N . LEU A 1 101 ? 10.513 0.704 3.552 1.00 95.81 101 LEU A N 1
ATOM 799 C CA . LEU A 1 101 ? 10.976 -0.656 3.355 1.00 95.81 101 LEU A CA 1
ATOM 800 C C . LEU A 1 101 ? 11.846 -0.704 2.093 1.00 95.81 101 LEU A C 1
ATOM 802 O O . LEU A 1 101 ? 11.417 -0.202 1.049 1.00 95.81 101 LEU A O 1
ATOM 806 N N . PRO A 1 102 ? 13.071 -1.254 2.157 1.00 95.81 102 PRO A N 1
ATOM 807 C CA . PRO A 1 102 ? 13.924 -1.353 0.981 1.00 95.81 102 PRO A CA 1
ATOM 808 C C . PRO A 1 102 ? 13.330 -2.318 -0.047 1.00 95.81 102 PRO A C 1
ATOM 810 O O . PRO A 1 102 ? 12.787 -3.369 0.297 1.00 95.81 102 PRO A O 1
ATOM 813 N N . LEU A 1 103 ? 13.471 -1.966 -1.320 1.00 94.38 103 LEU A N 1
ATOM 814 C CA . LEU A 1 103 ? 13.100 -2.812 -2.444 1.00 94.38 103 LEU A CA 1
ATOM 815 C C . LEU A 1 103 ? 14.349 -3.487 -3.044 1.00 94.38 103 LEU A C 1
ATOM 817 O O . LEU A 1 103 ? 15.441 -2.915 -3.001 1.00 94.38 103 LEU A O 1
ATOM 821 N N . PRO A 1 104 ? 14.208 -4.674 -3.663 1.00 89.44 104 PRO A N 1
ATOM 822 C CA . PRO A 1 104 ? 15.313 -5.363 -4.339 1.00 89.44 104 PRO A CA 1
ATOM 823 C C . PRO A 1 104 ? 15.960 -4.572 -5.486 1.00 89.44 104 PRO A C 1
ATOM 825 O O . PRO A 1 104 ? 17.107 -4.832 -5.838 1.00 89.44 104 PRO A O 1
ATOM 828 N N . ASP A 1 105 ? 15.237 -3.611 -6.068 1.00 85.75 105 ASP A N 1
ATOM 829 C CA . ASP A 1 105 ? 15.725 -2.712 -7.123 1.00 85.75 105 ASP A CA 1
ATOM 830 C C . ASP A 1 105 ? 16.569 -1.540 -6.573 1.00 85.75 105 ASP A C 1
ATOM 832 O O . ASP A 1 105 ? 16.991 -0.672 -7.336 1.00 85.75 105 ASP A O 1
ATOM 836 N N . GLY A 1 106 ? 16.816 -1.502 -5.257 1.00 88.94 106 GLY A N 1
ATOM 837 C CA . GLY A 1 106 ? 17.499 -0.407 -4.565 1.00 88.94 106 GLY A CA 1
ATOM 838 C C . GLY A 1 106 ? 16.595 0.786 -4.240 1.00 88.94 106 GLY A C 1
ATOM 839 O O . GLY A 1 106 ? 17.062 1.757 -3.645 1.00 88.94 106 GLY A O 1
ATOM 840 N N . GLY A 1 107 ? 15.314 0.735 -4.615 1.00 91.31 107 GLY A N 1
ATOM 841 C CA . GLY A 1 107 ? 14.316 1.729 -4.249 1.00 91.31 107 GLY A CA 1
ATOM 842 C C . GLY A 1 107 ? 13.770 1.536 -2.834 1.00 91.31 107 GLY A C 1
ATOM 843 O O . GLY A 1 107 ? 14.224 0.694 -2.058 1.00 91.31 107 GLY A O 1
ATOM 844 N N . THR A 1 108 ? 12.741 2.313 -2.509 1.00 95.06 108 THR A N 1
ATOM 845 C CA . THR A 1 108 ? 11.999 2.192 -1.253 1.00 95.06 108 THR A CA 1
ATOM 846 C C . THR A 1 108 ? 10.500 2.154 -1.507 1.00 95.06 108 THR A C 1
ATOM 848 O O . THR A 1 108 ? 9.994 2.762 -2.454 1.00 95.06 108 THR A O 1
ATOM 851 N N . LEU A 1 109 ? 9.804 1.430 -0.639 1.00 96.44 109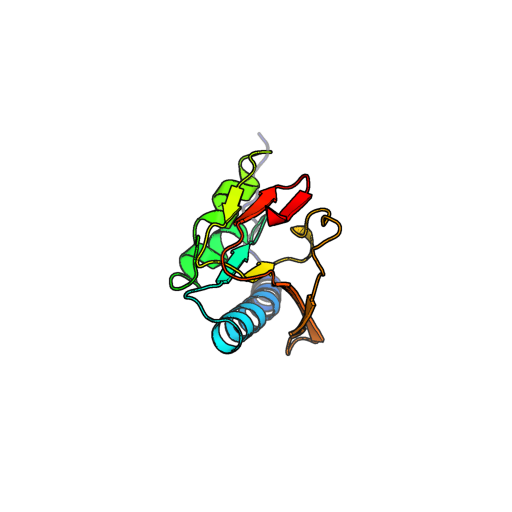 LEU A N 1
ATOM 852 C CA . LEU A 1 109 ? 8.360 1.449 -0.489 1.00 96.44 109 LEU A CA 1
ATOM 853 C C . LEU A 1 109 ? 8.029 2.186 0.807 1.00 96.44 109 LEU A C 1
ATOM 855 O O . LEU A 1 109 ? 8.639 1.906 1.839 1.00 96.44 109 LEU A O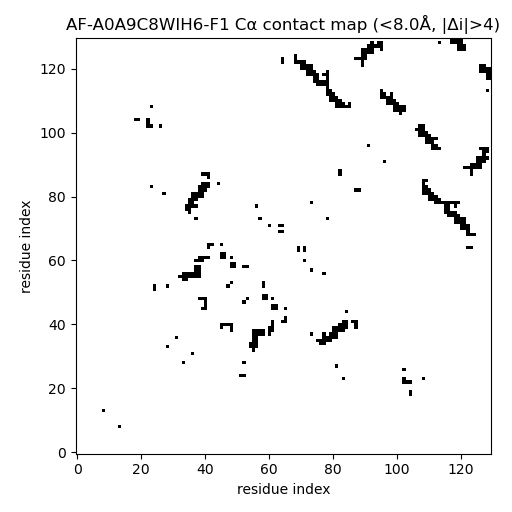 1
ATOM 859 N N . SER A 1 110 ? 7.089 3.121 0.758 1.00 97.94 110 SER A N 1
ATOM 860 C CA . SER A 1 110 ? 6.714 3.922 1.923 1.00 97.94 110 SER A CA 1
ATOM 861 C C . SER A 1 110 ? 5.364 3.464 2.458 1.00 97.94 110 SER A C 1
ATOM 863 O O . SER A 1 110 ? 4.489 3.083 1.682 1.00 97.94 110 SER A O 1
ATOM 865 N N . TYR A 1 111 ? 5.170 3.503 3.771 1.00 98.38 111 TYR A N 1
ATOM 866 C CA . TYR A 1 111 ? 3.905 3.110 4.386 1.00 98.38 111 TYR A CA 1
ATOM 867 C C . TYR A 1 111 ? 3.661 3.837 5.710 1.00 98.38 111 TYR A C 1
ATOM 869 O O . TYR A 1 111 ? 4.583 4.367 6.331 1.00 98.38 111 TYR A O 1
ATOM 877 N N . LEU A 1 112 ? 2.398 3.874 6.123 1.00 97.88 112 LEU A N 1
ATOM 878 C CA . LEU A 1 112 ? 1.957 4.310 7.440 1.00 97.88 112 LEU A CA 1
ATOM 879 C C . LEU A 1 112 ? 1.417 3.110 8.197 1.00 97.88 112 LEU A C 1
ATOM 881 O O . LEU A 1 112 ? 0.726 2.270 7.623 1.00 97.88 112 LEU A O 1
ATOM 885 N N . GLU A 1 113 ? 1.659 3.106 9.498 1.00 96.94 113 GLU A N 1
ATOM 886 C CA . GLU A 1 113 ? 0.936 2.266 10.443 1.00 96.94 113 GLU A CA 1
ATOM 887 C C . GLU A 1 113 ? 0.403 3.156 11.553 1.00 96.94 113 GLU A C 1
ATOM 889 O O . GLU A 1 113 ? 1.061 4.113 11.975 1.00 96.94 113 GLU A O 1
ATOM 894 N N . TRP A 1 114 ? -0.799 2.848 12.014 1.00 95.75 114 TRP A N 1
ATOM 895 C CA . TRP A 1 114 ? -1.418 3.525 13.142 1.00 95.75 114 TRP A CA 1
ATOM 896 C C . TRP A 1 114 ? -2.074 2.513 14.076 1.00 95.75 114 TRP A C 1
ATOM 898 O O . TRP A 1 114 ? -2.145 1.317 13.802 1.00 95.75 114 TRP A O 1
ATOM 908 N N . THR A 1 115 ? -2.523 2.986 15.235 1.00 91.25 115 THR A N 1
ATOM 909 C CA . THR A 1 115 ? -3.142 2.127 16.244 1.00 91.25 115 THR A CA 1
ATOM 910 C C . THR A 1 115 ? -4.400 1.455 15.695 1.00 91.25 115 THR A C 1
ATOM 912 O O . THR A 1 115 ? -5.298 2.128 15.184 1.00 91.25 115 THR A O 1
ATOM 915 N N . SER A 1 116 ? -4.496 0.135 15.870 1.00 85.81 116 SER A N 1
ATOM 916 C CA . SER A 1 116 ? -5.698 -0.624 15.511 1.00 85.81 116 SER A CA 1
ATOM 917 C C . SER A 1 116 ? -6.955 -0.066 16.197 1.00 85.81 116 SER A C 1
ATOM 919 O O . SER A 1 116 ? -6.917 0.413 17.332 1.00 85.81 116 SER A O 1
ATOM 921 N N . GLY A 1 117 ? -8.083 -0.093 15.482 1.00 90.25 117 GLY A N 1
ATOM 922 C CA . GLY A 1 117 ? -9.360 0.435 15.974 1.00 90.25 117 GLY A CA 1
ATOM 923 C C . GLY A 1 117 ? -9.566 1.941 15.770 1.00 90.25 117 GLY A C 1
ATOM 924 O O . GLY A 1 117 ? -10.652 2.434 16.063 1.00 90.25 117 GLY A O 1
ATOM 925 N N . ARG A 1 118 ? -8.570 2.666 15.246 1.00 93.19 118 ARG A N 1
ATOM 926 C CA . ARG A 1 118 ? -8.701 4.069 14.825 1.00 93.19 118 ARG A CA 1
ATOM 927 C C . ARG A 1 118 ? -8.941 4.177 13.322 1.00 93.19 118 ARG A C 1
ATOM 929 O O . ARG A 1 118 ? -8.489 3.320 12.562 1.00 93.19 118 ARG A O 1
ATOM 936 N N . THR A 1 119 ? -9.604 5.249 12.903 1.00 95.56 119 THR A N 1
ATOM 937 C CA . THR A 1 119 ? -9.840 5.539 11.482 1.00 95.56 119 THR A CA 1
ATOM 938 C C . THR A 1 119 ? -8.748 6.469 10.970 1.00 95.56 119 THR A C 1
ATOM 940 O O . THR A 1 119 ? -8.465 7.491 11.598 1.00 95.56 119 THR A O 1
ATOM 943 N N . LEU A 1 120 ? -8.153 6.142 9.822 1.00 96.25 120 LEU A N 1
ATOM 944 C CA . LEU A 1 120 ? -7.321 7.093 9.086 1.00 96.25 120 LEU A CA 1
ATOM 945 C C . LEU A 1 120 ? -8.192 7.855 8.091 1.00 96.25 120 LEU A C 1
ATOM 947 O O . LEU A 1 120 ? -8.862 7.254 7.259 1.00 96.25 120 LEU A O 1
ATOM 951 N N . GLU A 1 121 ? -8.132 9.173 8.137 1.00 94.81 121 GLU A N 1
ATOM 952 C CA . GLU A 1 121 ? -8.582 10.038 7.057 1.00 94.81 121 GLU A CA 1
ATOM 953 C C . GLU A 1 121 ? -7.414 10.327 6.125 1.00 94.81 121 GLU A C 1
ATOM 955 O O . GLU A 1 121 ? -6.337 10.712 6.584 1.00 94.81 121 GLU A O 1
ATOM 960 N N . VAL A 1 122 ? -7.616 10.141 4.823 1.00 93.50 122 VAL A N 1
ATOM 961 C CA . VAL A 1 122 ? -6.594 10.383 3.806 1.00 93.50 122 VAL A CA 1
ATOM 962 C C . VAL A 1 122 ? -7.182 11.135 2.615 1.00 93.50 122 VAL A C 1
ATOM 964 O O . VAL A 1 122 ? -8.220 10.763 2.071 1.00 93.50 122 VAL A O 1
ATOM 967 N N . SER A 1 123 ? -6.507 12.203 2.203 1.00 91.81 123 SER A N 1
ATOM 968 C CA . SER A 1 123 ? -6.784 12.962 0.985 1.00 91.81 123 SER A CA 1
ATOM 969 C C . SER A 1 123 ? -5.479 13.536 0.419 1.00 91.81 123 SER A C 1
ATOM 971 O O . SER A 1 123 ? -4.445 13.494 1.094 1.00 91.81 123 SER A O 1
ATOM 973 N N . PRO A 1 124 ? -5.485 14.113 -0.795 1.00 89.44 124 PRO A N 1
ATOM 974 C CA . PRO A 1 124 ? -4.312 14.811 -1.324 1.00 89.44 124 PRO A CA 1
ATOM 975 C C . PRO A 1 124 ? -3.816 15.965 -0.432 1.00 89.44 124 PRO A C 1
ATOM 977 O O . PRO A 1 124 ? -2.637 16.311 -0.471 1.00 89.44 124 PRO A O 1
ATOM 980 N N . GLN A 1 125 ? -4.699 16.560 0.378 1.00 90.06 125 GLN A N 1
ATOM 981 C CA . GLN A 1 125 ? -4.382 17.676 1.276 1.00 90.06 125 GLN A CA 1
ATOM 982 C C . GLN A 1 125 ? -3.749 17.216 2.594 1.00 90.06 125 GLN A C 1
ATOM 984 O O . GLN A 1 125 ? -3.068 18.009 3.246 1.00 90.06 125 GLN A O 1
ATOM 989 N N . GLY A 1 126 ? -3.947 15.959 2.995 1.00 92.31 126 GLY A N 1
ATOM 990 C CA . GLY A 1 126 ? -3.334 15.437 4.206 1.00 92.31 126 GLY A CA 1
ATOM 991 C C . GLY A 1 126 ? -3.818 14.052 4.621 1.00 92.31 126 GLY A C 1
ATOM 992 O O . GLY A 1 126 ? -4.811 13.531 4.115 1.00 92.31 126 GLY A O 1
ATOM 993 N N . ALA A 1 127 ? -3.112 13.472 5.586 1.00 93.88 127 ALA A N 1
ATOM 994 C CA . ALA A 1 127 ? -3.525 12.265 6.288 1.00 93.88 127 ALA A CA 1
ATOM 995 C C . ALA A 1 127 ? -3.516 12.481 7.807 1.00 93.88 127 ALA A C 1
ATOM 997 O O . ALA A 1 127 ? -2.592 13.099 8.344 1.00 93.88 127 ALA A O 1
ATOM 998 N N . GLY A 1 128 ? -4.517 11.948 8.509 1.00 94.81 128 GLY A N 1
ATOM 999 C CA . GLY A 1 128 ? -4.656 12.084 9.960 1.00 94.81 128 GLY A CA 1
ATOM 1000 C C . GLY A 1 128 ? -5.488 10.968 10.584 1.00 94.81 128 GLY A C 1
ATOM 1001 O O . GLY A 1 128 ? -6.392 10.427 9.957 1.00 94.81 128 GLY A O 1
ATOM 1002 N N . VAL A 1 129 ? -5.172 10.606 11.828 1.00 93.31 129 VAL A N 1
ATOM 1003 C CA . VAL A 1 129 ? -5.901 9.575 12.585 1.00 93.31 129 VAL A CA 1
ATOM 1004 C C . VAL A 1 129 ? -6.964 10.236 13.460 1.00 93.31 129 VAL A C 1
ATOM 1006 O O . VAL A 1 129 ? -6.655 11.208 14.154 1.00 93.31 129 VAL A O 1
ATOM 1009 N N . ARG A 1 130 ? -8.182 9.687 13.457 1.00 86.56 130 ARG A N 1
ATOM 1010 C CA . ARG A 1 130 ? -9.280 10.036 14.372 1.00 86.56 130 ARG A CA 1
ATOM 1011 C C . ARG A 1 130 ? -9.465 8.965 15.447 1.00 86.56 130 ARG A C 1
ATOM 1013 O O . ARG A 1 130 ? -9.453 7.759 15.114 1.00 86.56 130 ARG A O 1
#

Secondary structu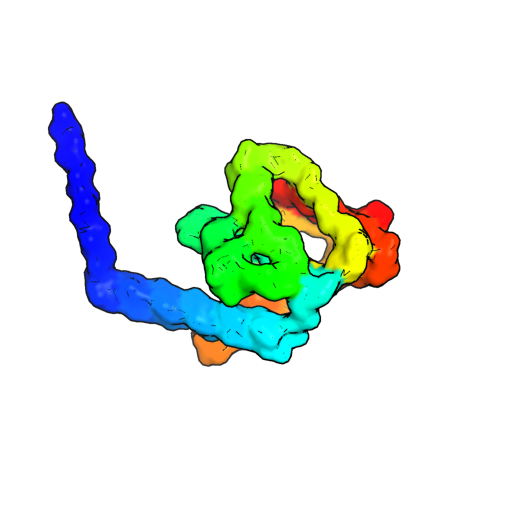re (DSSP, 8-state):
-------PPPHHHHHHHHHHHHHHHHHHHHHS-TTTEEEE--GGGTTHHHHH-TTSB-TTHHHHHHT-SPPEEE-TT--EEEESSGGG-PPBPTT--EEEEE-TTS-EEEEEE--TTPPEEEETTEEEE-

Sequence (130 aa):
MERMLFNTPSANAIRQYDAYVAPRLEVIRKTFDPATTAVLANGRNFRLPDYYLPAFQAPDLSARFDVGEAVTELSPPIHTLVFFDNNVIPPLGENLRLQTLPLPDGGTLSYLEWTSGRTLEVSPQGAGVR

Mean predicted aligned error: 5.31 Å